Protein AF-A0A965Q1J0-F1 (afdb_monomer)

Foldseek 3Di:
DVVVLLVVLVVVLVVLVVVLVVLVVVVVVDDPDPPPCVVVNVVSVVVSVLSVVLSVVLVCCCVCCVVVCVCVVVCVPPVNCVVDPPVNVSNCSSVVSSVVSCCVVVVVVVVVVVVVVVVVVD

Solvent-accessible surface area (backbone atoms only — not comparable to full-atom values): 6877 Å² total; per-residue (Å²): 121,66,68,62,57,54,50,61,61,46,46,63,40,50,53,43,47,53,51,50,52,49,57,51,52,50,61,76,71,55,92,81,80,68,85,71,56,63,61,53,57,57,50,50,51,53,50,32,54,49,42,45,50,37,43,51,52,40,50,51,45,45,52,51,34,60,68,57,47,72,41,41,80,62,55,66,33,72,74,43,36,74,76,50,46,70,66,58,57,56,67,48,42,51,61,51,44,45,50,52,52,47,50,57,59,51,50,50,56,54,53,51,54,59,52,56,60,54,64,76,73,110

Secondary structure (DSSP, 8-state):
-HHHHHHHHHHHHHHHHHHHHHHHHHHHH--S--SSTHHHHHHHHHHHHHHHHHHHHHHHHIIIIIISSSSHHHHTSHHHHHHS-HHHHHHHHHHHHHHHHHHHHHHHHHHHHHHHHHHTT-

Structure (mmCIF, N/CA/C/O backbone):
data_AF-A0A965Q1J0-F1
#
_entry.id   AF-A0A965Q1J0-F1
#
loop_
_atom_site.group_PDB
_atom_site.id
_atom_site.type_symbol
_atom_site.label_atom_id
_atom_site.label_alt_id
_atom_site.label_comp_id
_atom_site.label_asym_id
_atom_site.label_entity_id
_atom_site.label_seq_id
_atom_site.pdbx_PDB_ins_code
_atom_site.Cartn_x
_atom_site.Cartn_y
_atom_site.Cartn_z
_atom_site.occupancy
_atom_site.B_iso_or_equiv
_atom_site.auth_seq_id
_atom_site.auth_comp_id
_atom_site.auth_asym_id
_atom_site.auth_atom_id
_atom_site.pdbx_PDB_model_num
ATOM 1 N N . MET A 1 1 ? 4.015 14.161 -13.410 1.00 54.16 1 MET A N 1
ATOM 2 C CA . MET A 1 1 ? 2.797 13.313 -13.438 1.00 54.16 1 MET A CA 1
ATOM 3 C C . MET A 1 1 ? 2.689 12.405 -12.210 1.00 54.16 1 MET A C 1
ATOM 5 O O . MET A 1 1 ? 1.604 11.911 -11.940 1.00 54.16 1 MET A O 1
ATOM 9 N N . ASP A 1 2 ? 3.757 12.232 -11.426 1.00 62.22 2 ASP A N 1
ATOM 10 C CA . ASP A 1 2 ? 3.806 11.287 -10.29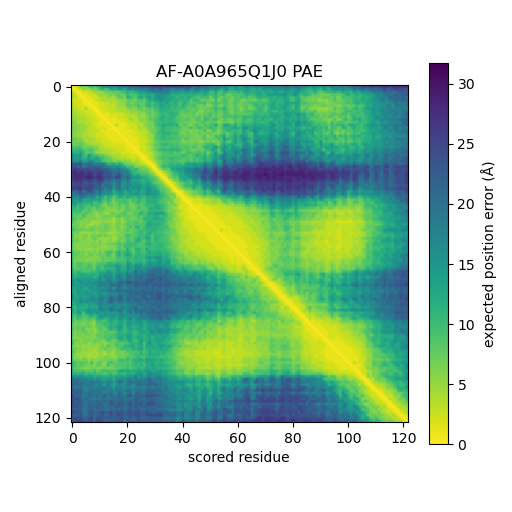7 1.00 62.22 2 ASP A CA 1
ATOM 11 C C . ASP A 1 2 ? 2.922 11.675 -9.098 1.00 62.22 2 ASP A C 1
ATOM 13 O O . ASP A 1 2 ? 2.392 10.805 -8.414 1.00 62.22 2 ASP A O 1
ATOM 17 N N . TYR A 1 3 ? 2.658 12.970 -8.885 1.00 66.94 3 TYR A N 1
ATOM 18 C CA . TYR A 1 3 ? 1.812 13.452 -7.782 1.00 66.94 3 TYR A CA 1
ATOM 19 C C . TYR A 1 3 ? 0.370 12.921 -7.820 1.00 66.94 3 TYR A C 1
ATOM 21 O O . TYR A 1 3 ? -0.222 12.691 -6.768 1.00 66.94 3 TYR A O 1
ATOM 29 N N . ALA A 1 4 ? -0.188 12.680 -9.013 1.00 72.19 4 ALA A N 1
ATOM 30 C CA . ALA A 1 4 ? -1.544 12.145 -9.161 1.00 72.19 4 ALA A CA 1
ATOM 31 C C . ALA A 1 4 ? -1.648 10.682 -8.688 1.00 72.19 4 ALA A C 1
ATOM 33 O O . ALA A 1 4 ? -2.664 10.278 -8.127 1.00 72.19 4 ALA A O 1
ATOM 34 N N . LEU A 1 5 ? -0.577 9.904 -8.866 1.00 69.12 5 LEU A N 1
ATOM 35 C CA . LEU A 1 5 ? -0.480 8.516 -8.408 1.00 69.12 5 LEU A CA 1
ATOM 36 C C . LEU A 1 5 ? -0.399 8.442 -6.881 1.00 69.12 5 LEU A C 1
ATOM 38 O O . LEU A 1 5 ? -1.124 7.665 -6.263 1.00 69.12 5 LEU A O 1
ATOM 42 N N . TYR A 1 6 ? 0.413 9.305 -6.265 1.00 68.69 6 TYR A N 1
ATOM 43 C CA . TYR A 1 6 ? 0.487 9.381 -4.806 1.00 68.69 6 TYR A CA 1
ATOM 44 C C . TYR A 1 6 ? -0.826 9.860 -4.186 1.00 68.69 6 TYR A C 1
ATOM 46 O O . TYR A 1 6 ? -1.234 9.320 -3.162 1.00 68.69 6 TYR A O 1
ATOM 54 N N . ALA A 1 7 ? -1.520 10.810 -4.824 1.00 74.25 7 ALA A N 1
ATOM 55 C CA . ALA A 1 7 ? -2.856 11.221 -4.399 1.00 74.25 7 ALA A CA 1
ATOM 56 C C . ALA A 1 7 ? -3.845 10.043 -4.435 1.00 74.25 7 ALA A C 1
ATOM 58 O O . ALA A 1 7 ? -4.611 9.851 -3.497 1.00 74.25 7 ALA A O 1
ATOM 59 N N . PHE A 1 8 ? -3.788 9.196 -5.468 1.00 77.25 8 PHE A N 1
ATOM 60 C CA . PHE A 1 8 ? -4.639 8.009 -5.545 1.00 77.25 8 PHE A CA 1
ATOM 61 C C . PHE A 1 8 ? -4.367 7.001 -4.414 1.00 77.25 8 PHE A C 1
ATOM 63 O O . PHE A 1 8 ? -5.303 6.411 -3.879 1.00 77.25 8 PHE A O 1
ATOM 70 N N . TRP A 1 9 ? -3.108 6.829 -4.002 1.00 73.19 9 TRP A N 1
ATOM 71 C CA . TRP A 1 9 ? -2.743 5.919 -2.905 1.00 73.19 9 TRP A CA 1
ATOM 72 C C . TRP A 1 9 ? -3.071 6.461 -1.513 1.00 73.19 9 TRP A C 1
ATOM 74 O O . TRP A 1 9 ? -3.279 5.677 -0.586 1.00 73.19 9 TRP A O 1
ATOM 84 N N . THR A 1 10 ? -3.138 7.783 -1.352 1.00 73.50 10 THR A N 1
ATOM 85 C CA . THR A 1 10 ? -3.477 8.412 -0.071 1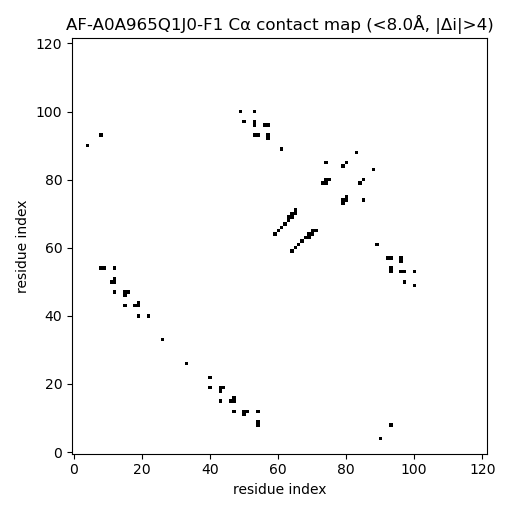.00 73.50 10 THR A CA 1
ATOM 86 C C . THR A 1 10 ? -4.978 8.585 0.138 1.00 73.50 10 THR A C 1
ATOM 88 O O . THR A 1 10 ? -5.395 8.683 1.289 1.00 73.50 10 THR A O 1
ATOM 91 N N . ILE A 1 11 ? -5.805 8.545 -0.917 1.00 80.00 11 ILE A N 1
ATOM 92 C CA . ILE A 1 11 ? -7.274 8.638 -0.804 1.00 80.00 11 ILE A CA 1
ATOM 93 C C . ILE A 1 11 ? -7.869 7.557 0.120 1.00 80.00 11 ILE A C 1
ATOM 95 O O . ILE A 1 11 ? -8.632 7.930 1.011 1.00 80.00 11 ILE A O 1
ATOM 99 N N . PRO A 1 12 ? -7.543 6.252 -0.007 1.00 77.06 12 PRO A N 1
ATOM 100 C CA . PRO A 1 12 ? -8.099 5.228 0.879 1.00 77.06 12 PRO A CA 1
ATOM 101 C C . PRO A 1 12 ? -7.798 5.442 2.378 1.00 77.06 12 PRO A C 1
ATOM 103 O O . PRO A 1 12 ? -8.744 5.417 3.171 1.00 77.06 12 PRO A O 1
ATOM 106 N N . PRO A 1 13 ? -6.542 5.696 2.814 1.00 73.88 13 PRO A N 1
ATOM 107 C CA . PRO A 1 13 ? -6.273 5.988 4.220 1.00 73.88 13 PRO A CA 1
ATOM 108 C C . PRO A 1 13 ? -6.876 7.324 4.678 1.00 73.88 13 PRO A C 1
ATOM 110 O O . PRO A 1 13 ? -7.331 7.400 5.818 1.00 73.88 13 PRO A O 1
ATOM 113 N N . LEU A 1 14 ? -6.951 8.350 3.817 1.00 77.19 14 LEU A N 1
ATOM 114 C CA . LEU A 1 14 ? -7.637 9.612 4.143 1.00 77.19 14 LEU A CA 1
ATOM 115 C C . LEU A 1 14 ? -9.141 9.414 4.349 1.00 77.19 14 LEU A C 1
ATOM 117 O O . LEU A 1 14 ? -9.696 9.924 5.318 1.00 77.19 14 LEU A O 1
ATOM 121 N N . GLY A 1 15 ? -9.794 8.647 3.475 1.00 77.75 15 GLY A N 1
ATOM 122 C CA . GLY A 1 15 ? -11.212 8.318 3.605 1.00 77.75 15 GLY A CA 1
ATOM 123 C C . GLY A 1 15 ? -11.499 7.583 4.914 1.00 77.75 15 GLY A C 1
ATOM 124 O O . GLY A 1 15 ? -12.430 7.942 5.634 1.00 77.75 15 GLY A O 1
ATOM 125 N N . MET A 1 16 ? -10.645 6.622 5.281 1.00 75.56 16 MET A N 1
ATOM 126 C CA . MET A 1 16 ? -10.736 5.942 6.578 1.00 75.56 16 MET A CA 1
ATOM 127 C C . MET A 1 16 ? -10.493 6.880 7.763 1.00 75.56 16 MET A C 1
ATOM 129 O O . MET A 1 16 ? -11.212 6.795 8.756 1.00 75.56 16 MET A O 1
ATOM 133 N N . LEU A 1 17 ? -9.534 7.804 7.668 1.00 78.38 17 LEU A N 1
ATOM 134 C CA . LEU A 1 17 ? -9.305 8.817 8.701 1.00 78.38 17 LEU A CA 1
ATOM 135 C C . LEU A 1 17 ? -10.553 9.688 8.913 1.00 78.38 17 LEU A C 1
ATOM 137 O O . LEU A 1 17 ? -10.958 9.909 10.053 1.00 78.38 17 LEU A O 1
ATOM 141 N N . CYS A 1 18 ? -11.202 10.129 7.831 1.00 82.06 18 CYS A N 1
ATOM 142 C CA . CYS A 1 18 ? -12.455 10.880 7.905 1.00 82.06 18 CYS A CA 1
ATOM 143 C C . CYS A 1 18 ? -13.567 10.076 8.596 1.00 82.06 18 CYS A C 1
ATOM 145 O O . CYS A 1 18 ? -14.257 10.623 9.454 1.00 82.06 18 CYS A O 1
ATOM 147 N N . LEU A 1 19 ? -13.709 8.781 8.290 1.00 78.81 19 LEU A N 1
ATOM 148 C CA . LEU A 1 19 ? -14.689 7.904 8.947 1.00 78.81 19 LEU A CA 1
ATOM 149 C C . LEU A 1 19 ? -14.389 7.696 10.438 1.00 78.81 19 LEU A C 1
ATOM 151 O O . LEU A 1 19 ? -15.306 7.704 11.260 1.00 78.81 19 LEU A O 1
ATOM 155 N N . VAL A 1 20 ? -13.114 7.553 10.812 1.00 76.88 20 VAL A N 1
ATOM 156 C CA . VAL A 1 20 ? -12.692 7.453 12.219 1.00 76.88 20 VAL A CA 1
ATOM 157 C C . VAL A 1 20 ? -13.007 8.744 12.976 1.00 76.88 20 VAL A C 1
ATOM 159 O O . VAL A 1 20 ? -13.551 8.684 14.080 1.00 76.88 20 VAL A O 1
ATOM 162 N N . LEU A 1 21 ? -12.709 9.906 12.386 1.00 79.94 21 LEU A N 1
ATOM 163 C CA . LEU A 1 21 ? -13.025 11.211 12.974 1.00 79.94 21 LEU A CA 1
ATOM 164 C C . LEU A 1 21 ? -14.537 11.409 13.122 1.00 79.94 21 LEU A C 1
ATOM 166 O O . LEU A 1 21 ? -14.990 11.869 14.169 1.00 79.94 21 LEU A O 1
ATOM 170 N N . TRP A 1 22 ? -15.316 10.994 12.120 1.00 79.88 22 TRP A N 1
ATOM 171 C CA . TRP A 1 22 ? -16.777 11.026 12.169 1.00 79.88 22 TRP A CA 1
ATOM 172 C C . TRP A 1 22 ? -17.335 10.134 13.284 1.00 79.88 22 TRP A C 1
ATOM 174 O O . TRP A 1 22 ? -18.127 10.587 14.109 1.00 79.88 22 TRP A O 1
ATOM 184 N N . SER A 1 23 ? -16.849 8.892 13.386 1.00 72.25 23 SER A N 1
ATOM 185 C CA . SER A 1 23 ? -17.214 7.973 14.474 1.00 72.25 23 SER A CA 1
ATOM 186 C C . SER A 1 23 ? -16.826 8.528 15.854 1.00 72.25 23 SER A C 1
ATOM 188 O O . SER A 1 23 ? -17.527 8.308 16.844 1.00 72.25 23 SER A O 1
ATOM 190 N N . GLY A 1 24 ? -15.721 9.276 15.936 1.00 70.25 24 GLY A N 1
ATOM 191 C CA . GLY A 1 24 ? -15.311 9.999 17.140 1.00 70.25 24 GLY A CA 1
ATOM 192 C C . GLY A 1 24 ? -16.272 11.130 17.513 1.00 70.25 24 GLY A C 1
ATOM 193 O O . GLY A 1 24 ? -16.668 11.230 18.673 1.00 70.25 24 GLY A O 1
ATOM 194 N N . LEU A 1 25 ? -16.691 11.941 16.539 1.00 77.38 25 LEU A N 1
ATOM 195 C CA . LEU A 1 25 ? -17.659 13.030 16.724 1.00 77.38 25 LEU A CA 1
ATOM 196 C C . LEU A 1 25 ? -19.030 12.514 17.185 1.00 77.38 25 LEU A C 1
ATOM 198 O O . LEU A 1 25 ? -19.614 13.073 18.115 1.00 77.38 25 LEU A O 1
ATOM 202 N N . GLU A 1 26 ? -19.515 11.409 16.615 1.00 70.50 26 GLU A N 1
ATOM 203 C CA . GLU A 1 26 ? -20.778 10.788 17.039 1.00 70.50 26 GLU A CA 1
ATOM 204 C C . GLU A 1 26 ? -20.756 10.347 18.509 1.00 70.50 26 GLU A C 1
ATOM 206 O O . GLU A 1 26 ? -21.760 10.486 19.213 1.00 70.50 26 GLU A O 1
ATOM 211 N N . LYS A 1 27 ? -19.604 9.883 19.015 1.00 66.75 27 LYS A N 1
ATOM 212 C CA . LYS A 1 27 ? -19.446 9.524 20.435 1.00 66.75 27 LYS A CA 1
ATOM 213 C C . LYS A 1 27 ? -19.529 10.717 21.378 1.00 66.75 27 LYS A C 1
ATOM 215 O O . LYS A 1 27 ? -19.967 10.539 22.509 1.00 66.75 27 LYS A O 1
ATOM 220 N N . PHE A 1 28 ? -19.116 11.903 20.937 1.00 68.06 28 PHE A N 1
ATOM 221 C CA . PHE A 1 28 ? -19.255 13.122 21.735 1.00 68.06 28 PHE A CA 1
ATOM 222 C C . PHE A 1 28 ? -20.693 13.652 21.746 1.00 68.06 28 PHE A C 1
ATOM 224 O O . PHE A 1 28 ? -21.073 14.336 22.692 1.00 68.06 28 PHE A O 1
ATOM 231 N N . THR A 1 29 ? -21.498 13.333 20.726 1.00 67.25 29 THR A N 1
ATOM 232 C CA . THR A 1 29 ? -22.866 13.859 20.585 1.00 67.25 29 THR A CA 1
ATOM 233 C C . THR A 1 29 ? -23.950 12.932 21.155 1.00 67.25 29 THR A C 1
ATOM 235 O O . THR A 1 29 ? -24.968 13.411 21.647 1.00 67.25 29 THR A O 1
ATOM 238 N N . SER A 1 30 ? -23.758 11.608 21.130 1.00 55.19 30 SER A N 1
ATOM 239 C CA . SER A 1 30 ? -24.779 10.644 21.573 1.00 55.19 30 SER A CA 1
ATOM 240 C C . SER A 1 30 ? -24.478 10.071 22.957 1.00 55.19 30 SER A C 1
ATOM 242 O O . SER A 1 30 ? -23.657 9.169 23.113 1.00 55.19 30 SER A O 1
ATOM 244 N N . SER A 1 31 ? -25.196 10.578 23.961 1.00 53.75 31 SER A N 1
ATOM 245 C CA . SER A 1 31 ? -25.004 10.254 25.380 1.00 53.75 31 SER A CA 1
ATOM 246 C C . SER A 1 31 ? -25.497 8.860 25.811 1.00 53.75 31 SER A C 1
ATOM 248 O O . SER A 1 31 ? -25.104 8.429 26.885 1.00 53.75 31 SER A O 1
ATOM 250 N N . ASP A 1 32 ? -26.296 8.113 25.023 1.00 56.44 32 ASP A N 1
ATOM 251 C CA . ASP A 1 32 ? -27.125 7.064 25.665 1.00 56.44 32 ASP A CA 1
ATOM 252 C C . ASP A 1 32 ? -27.332 5.700 24.962 1.00 56.44 32 ASP A C 1
ATOM 254 O O . ASP A 1 32 ? -28.152 4.900 25.406 1.00 56.44 32 ASP A O 1
ATOM 258 N N . LYS A 1 33 ? -26.608 5.335 23.889 1.00 51.22 33 LYS A N 1
ATOM 259 C CA . LYS A 1 33 ? -26.810 4.008 23.235 1.00 51.22 33 LYS A CA 1
ATOM 260 C C . LYS A 1 33 ? -25.536 3.349 22.692 1.00 51.22 33 LYS A C 1
ATOM 262 O O . LYS A 1 33 ? -25.507 2.854 21.571 1.00 51.22 33 LYS A O 1
ATOM 267 N N . THR A 1 34 ? -24.467 3.269 23.482 1.00 50.62 34 THR A N 1
ATOM 268 C CA . THR A 1 34 ? -23.130 2.957 22.921 1.00 50.62 34 THR A CA 1
ATOM 269 C C . THR A 1 34 ? -22.506 1.659 23.438 1.00 50.62 34 THR A C 1
ATOM 271 O O . THR A 1 34 ? -21.293 1.565 23.594 1.00 50.62 34 THR A O 1
ATOM 274 N N . ARG A 1 35 ? -23.300 0.603 23.675 1.00 49.97 35 ARG A N 1
ATOM 275 C CA . ARG A 1 35 ? -22.740 -0.740 23.959 1.00 49.97 35 ARG A CA 1
ATOM 276 C C . ARG A 1 35 ? -22.462 -1.568 22.694 1.00 49.97 35 ARG A C 1
ATOM 278 O O . ARG A 1 35 ? -21.663 -2.495 22.756 1.00 49.97 35 ARG A O 1
ATOM 285 N N . ARG A 1 36 ? -23.057 -1.212 21.543 1.00 50.25 36 ARG A N 1
ATOM 286 C CA . ARG A 1 36 ? -22.864 -1.908 20.249 1.00 50.25 36 ARG A CA 1
ATOM 287 C C . ARG A 1 36 ? -21.791 -1.250 19.355 1.00 50.25 36 ARG A C 1
ATOM 289 O O . ARG A 1 36 ? -20.976 -1.965 18.788 1.00 50.25 36 ARG A O 1
ATOM 296 N N . ASN A 1 37 ? -21.677 0.085 19.359 1.00 52.53 37 ASN A N 1
ATOM 297 C CA . ASN A 1 37 ? -20.685 0.835 18.556 1.00 52.53 37 ASN A CA 1
ATOM 298 C C . ASN A 1 37 ? -19.229 0.730 19.043 1.00 52.53 37 ASN A C 1
ATOM 300 O O . ASN A 1 37 ? -18.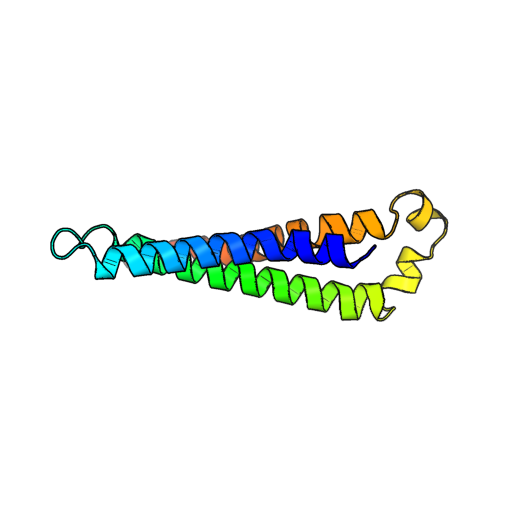303 1.096 18.322 1.00 52.53 37 ASN A O 1
ATOM 304 N N . SER A 1 38 ? -18.972 0.242 20.263 1.00 50.41 38 SER A N 1
ATOM 305 C CA . SER A 1 38 ? -17.595 0.193 20.779 1.00 50.41 38 SER A CA 1
ATOM 306 C C . SER A 1 38 ? -16.721 -0.880 20.108 1.00 50.41 38 SER A C 1
ATOM 308 O O . SER A 1 38 ? -15.494 -0.787 20.205 1.00 50.41 38 SER A O 1
ATOM 310 N N . TYR A 1 39 ? -17.322 -1.872 19.438 1.00 51.84 39 TYR A N 1
ATOM 311 C CA . TYR A 1 39 ? -16.594 -2.854 18.622 1.00 51.84 39 TYR A CA 1
ATOM 312 C C . TYR A 1 39 ? -16.198 -2.283 17.250 1.00 51.84 39 TYR A C 1
ATOM 314 O O . TYR A 1 39 ? -15.092 -2.554 16.789 1.00 51.84 39 TYR A O 1
ATOM 322 N N . GLU A 1 40 ? -17.031 -1.429 16.646 1.00 62.16 40 GLU A N 1
ATOM 323 C CA . GLU A 1 40 ? -16.767 -0.845 15.321 1.00 62.16 40 GLU A CA 1
ATOM 324 C C . GLU A 1 40 ? -15.608 0.155 15.332 1.00 62.16 40 GLU A C 1
ATOM 326 O O . GLU A 1 40 ? -14.751 0.114 14.455 1.00 62.16 40 GLU A O 1
ATOM 331 N N . SER A 1 41 ? -15.493 1.010 16.355 1.00 63.09 41 SER A N 1
ATOM 332 C CA . SER A 1 41 ? -14.423 2.023 16.362 1.00 63.09 41 SER A CA 1
ATOM 333 C C . SER A 1 41 ? -13.022 1.421 16.500 1.00 63.09 41 SER A C 1
ATOM 335 O O . SER A 1 41 ? -12.063 1.965 15.960 1.00 63.09 41 SER A O 1
ATOM 337 N N . LYS A 1 42 ? -12.883 0.308 17.236 1.00 69.31 42 LYS A N 1
ATOM 338 C CA . LYS A 1 42 ? -11.595 -0.395 17.351 1.00 69.31 42 LYS A CA 1
ATOM 339 C C . LYS A 1 42 ? -11.222 -1.085 16.041 1.00 69.31 42 LYS A C 1
ATOM 341 O O . LYS A 1 42 ? -10.043 -1.118 15.698 1.00 69.31 42 LYS A O 1
ATOM 346 N N . ASP A 1 43 ? -12.207 -1.608 15.313 1.00 73.81 43 ASP A N 1
ATOM 347 C CA . ASP A 1 43 ? -11.968 -2.234 14.015 1.00 73.81 43 ASP A CA 1
ATOM 348 C C . ASP A 1 43 ? -11.595 -1.193 12.950 1.00 73.81 43 ASP A C 1
ATOM 350 O O . ASP A 1 43 ? -10.613 -1.384 12.238 1.00 73.81 43 ASP A O 1
ATOM 354 N N . LEU A 1 44 ? -12.262 -0.032 12.936 1.00 74.56 44 LEU A N 1
ATOM 355 C CA . LEU A 1 44 ? -11.901 1.100 12.073 1.00 74.56 44 LEU A CA 1
ATOM 356 C C . LEU A 1 44 ? -10.482 1.616 12.345 1.00 74.56 44 LEU A C 1
ATOM 358 O O . LEU A 1 44 ? -9.738 1.893 11.408 1.00 74.56 44 LEU A O 1
ATOM 362 N N . LEU A 1 45 ? -10.071 1.702 13.615 1.00 77.56 45 LEU A N 1
ATOM 363 C CA . LEU A 1 45 ? -8.712 2.125 13.961 1.00 77.56 45 LEU A CA 1
ATOM 364 C C . LEU A 1 45 ? -7.667 1.111 13.469 1.00 77.56 45 LEU A C 1
ATOM 366 O O . LEU A 1 45 ? -6.641 1.498 12.914 1.00 77.56 45 LEU A O 1
ATOM 370 N N . ASN A 1 46 ? -7.937 -0.188 13.627 1.00 77.31 46 ASN A N 1
ATOM 371 C CA . ASN A 1 46 ? -7.067 -1.244 13.104 1.00 77.31 46 ASN A CA 1
ATOM 372 C C . ASN A 1 46 ? -7.011 -1.235 11.570 1.00 77.31 46 ASN A C 1
ATOM 374 O O . ASN A 1 46 ? -5.937 -1.430 11.003 1.00 77.31 46 ASN A O 1
ATOM 378 N N . GLN A 1 47 ? -8.137 -0.979 10.897 1.00 78.75 47 GLN A N 1
ATOM 379 C CA . GLN A 1 47 ? -8.186 -0.819 9.443 1.00 78.75 47 GLN A CA 1
ATOM 380 C C . GLN A 1 47 ? -7.397 0.414 8.992 1.00 78.75 47 GLN A C 1
ATOM 382 O O . GLN A 1 47 ? -6.636 0.317 8.031 1.00 78.75 47 GLN A O 1
ATOM 387 N N . PHE A 1 48 ? -7.489 1.535 9.714 1.00 81.94 48 PHE A N 1
ATOM 388 C CA . PHE A 1 48 ? -6.677 2.721 9.453 1.00 81.94 48 PHE A CA 1
ATOM 389 C C . PHE A 1 48 ? -5.180 2.418 9.574 1.00 81.94 48 PHE A C 1
ATOM 391 O O . PHE A 1 48 ? -4.434 2.683 8.635 1.00 81.94 48 PHE A O 1
ATOM 398 N N . TRP A 1 49 ? -4.735 1.808 10.679 1.00 82.81 49 TRP A N 1
ATOM 399 C CA . TRP A 1 49 ? -3.326 1.432 10.856 1.00 82.81 49 TRP A CA 1
ATOM 400 C C . TRP A 1 49 ? -2.845 0.452 9.785 1.00 82.81 49 TRP A C 1
ATOM 402 O O . TRP A 1 49 ? -1.725 0.582 9.292 1.00 82.81 49 TRP A O 1
ATOM 412 N N . PHE A 1 50 ? -3.694 -0.495 9.382 1.00 84.00 50 PHE A N 1
ATOM 413 C CA . PHE A 1 50 ? -3.394 -1.421 8.296 1.00 84.00 50 PHE A CA 1
ATOM 414 C C . PHE A 1 50 ? -3.203 -0.700 6.953 1.00 84.00 50 PHE A C 1
ATOM 416 O O . PHE A 1 50 ? -2.197 -0.917 6.275 1.00 84.00 50 PHE A O 1
ATOM 423 N N . LEU A 1 51 ? -4.137 0.179 6.585 1.00 82.31 51 LEU A N 1
ATOM 424 C CA . LEU A 1 51 ? -4.079 0.975 5.356 1.00 82.31 51 LEU A CA 1
ATOM 425 C C . LEU A 1 51 ? -2.894 1.946 5.360 1.00 82.31 51 LEU A C 1
ATOM 427 O O . LEU A 1 51 ? -2.192 2.053 4.355 1.00 82.31 51 LEU A O 1
ATOM 431 N N . ALA A 1 52 ? -2.630 2.602 6.490 1.00 81.00 52 ALA A N 1
ATOM 432 C CA . ALA A 1 52 ? -1.483 3.485 6.669 1.00 81.00 52 ALA A CA 1
ATOM 433 C C . ALA A 1 52 ? -0.161 2.713 6.529 1.00 81.00 52 ALA A C 1
ATOM 435 O O . ALA A 1 52 ? 0.726 3.149 5.797 1.00 81.00 52 ALA A O 1
ATOM 436 N N . GLY A 1 53 ? -0.056 1.533 7.150 1.00 85.69 53 GLY A N 1
ATOM 437 C CA . GLY A 1 53 ? 1.100 0.647 7.014 1.00 85.69 53 GLY A CA 1
ATOM 438 C C . GLY A 1 53 ? 1.313 0.176 5.573 1.00 85.69 53 GLY A C 1
ATOM 439 O O . GLY A 1 53 ? 2.428 0.262 5.064 1.00 85.69 53 GLY A O 1
ATOM 440 N N . CYS A 1 54 ? 0.251 -0.247 4.878 1.00 86.31 54 CYS A N 1
ATOM 441 C CA . CYS A 1 54 ? 0.329 -0.636 3.465 1.00 86.31 54 CYS A CA 1
ATOM 442 C C . CYS A 1 54 ? 0.729 0.541 2.566 1.00 86.31 54 CYS A C 1
ATOM 444 O O . CYS A 1 54 ? 1.548 0.373 1.662 1.00 86.31 54 CYS A O 1
ATOM 446 N N . SER A 1 55 ? 0.201 1.739 2.826 1.00 83.31 55 SER A N 1
ATOM 447 C CA . SER A 1 55 ? 0.572 2.955 2.099 1.00 83.31 55 SER A CA 1
ATOM 448 C C . SER A 1 55 ? 2.040 3.319 2.318 1.00 83.31 55 SER A C 1
ATOM 450 O O . SER A 1 55 ? 2.737 3.628 1.353 1.00 83.31 55 SER A O 1
ATOM 452 N N . LEU A 1 56 ? 2.528 3.247 3.560 1.00 87.00 56 LEU A N 1
ATOM 453 C CA . LEU A 1 56 ? 3.929 3.507 3.895 1.00 87.00 56 LEU A CA 1
ATOM 454 C C . LEU A 1 56 ? 4.856 2.487 3.223 1.00 87.00 56 LEU A C 1
ATOM 456 O O . LEU A 1 56 ? 5.869 2.862 2.638 1.00 87.00 56 LEU A O 1
ATOM 460 N N . LEU A 1 57 ? 4.489 1.204 3.263 1.00 86.81 57 LEU A N 1
ATOM 461 C CA . LEU A 1 57 ? 5.246 0.141 2.607 1.00 86.81 57 LEU A CA 1
ATOM 462 C C . LEU A 1 57 ? 5.287 0.351 1.089 1.00 86.81 57 LEU A C 1
ATOM 464 O O . LEU A 1 57 ? 6.345 0.230 0.483 1.00 86.81 57 LEU A O 1
ATOM 468 N N . THR A 1 58 ? 4.156 0.723 0.483 1.00 85.81 58 THR A N 1
ATOM 469 C CA . THR A 1 58 ? 4.085 1.042 -0.952 1.00 85.81 58 THR A CA 1
ATOM 470 C C . THR A 1 58 ? 4.994 2.208 -1.303 1.00 85.81 58 THR A C 1
ATOM 472 O O . THR A 1 58 ? 5.735 2.130 -2.281 1.00 85.81 58 THR A O 1
ATOM 475 N N . PHE A 1 59 ? 4.997 3.256 -0.479 1.00 83.94 59 PHE A N 1
ATOM 476 C CA . PHE A 1 59 ? 5.884 4.396 -0.664 1.00 83.94 59 PHE A CA 1
ATOM 477 C C . PHE A 1 59 ? 7.362 3.999 -0.566 1.00 83.94 59 PHE A C 1
ATOM 479 O O . PHE A 1 59 ? 8.144 4.376 -1.437 1.00 83.94 59 PHE A O 1
ATOM 486 N N . LEU A 1 60 ? 7.741 3.205 0.442 1.00 85.62 60 LEU A N 1
ATOM 487 C CA . LEU A 1 60 ? 9.111 2.708 0.617 1.00 85.62 60 LEU A CA 1
ATOM 488 C C . LEU A 1 60 ? 9.560 1.828 -0.552 1.00 85.62 60 LEU A C 1
ATOM 490 O O . LEU A 1 60 ? 10.682 1.971 -1.031 1.00 85.62 60 LEU A O 1
ATOM 494 N N . VAL A 1 61 ? 8.694 0.936 -1.034 1.00 84.81 61 VAL A N 1
ATOM 495 C CA . VAL A 1 61 ? 9.008 0.086 -2.187 1.00 84.81 61 VAL A CA 1
ATOM 496 C C . VAL A 1 61 ? 9.153 0.934 -3.451 1.00 84.81 61 VAL A C 1
ATOM 498 O O . VAL A 1 61 ? 10.122 0.759 -4.185 1.00 84.81 61 VAL A O 1
ATOM 501 N N . ASP A 1 62 ? 8.266 1.895 -3.706 1.00 82.88 62 ASP A N 1
ATOM 502 C CA . ASP A 1 62 ? 8.407 2.765 -4.878 1.00 82.88 62 ASP A CA 1
ATOM 503 C C . ASP A 1 62 ? 9.684 3.623 -4.810 1.00 82.88 62 ASP A C 1
ATOM 505 O O . ASP A 1 62 ? 10.432 3.681 -5.785 1.00 82.88 62 ASP A O 1
ATOM 509 N N . THR A 1 63 ? 9.998 4.224 -3.658 1.00 81.56 63 THR A N 1
ATOM 510 C CA . THR A 1 63 ? 11.198 5.070 -3.505 1.00 81.56 63 THR A CA 1
ATOM 511 C C . THR A 1 63 ? 12.501 4.278 -3.525 1.00 81.56 63 THR A C 1
ATOM 513 O O . THR A 1 63 ? 13.430 4.666 -4.229 1.00 81.56 63 THR A O 1
ATOM 516 N N . HIS A 1 64 ? 12.599 3.153 -2.815 1.00 81.50 64 HIS A N 1
ATOM 517 C CA . HIS A 1 64 ? 13.851 2.393 -2.740 1.00 81.50 64 HIS A CA 1
ATOM 518 C C . HIS A 1 64 ? 14.026 1.375 -3.871 1.00 81.50 64 HIS A C 1
ATOM 520 O O . HIS A 1 64 ? 15.145 1.178 -4.340 1.00 81.50 64 HIS A O 1
ATOM 526 N N . VAL A 1 65 ? 12.949 0.730 -4.327 1.00 79.62 65 VAL A N 1
ATOM 527 C CA . VAL A 1 65 ? 13.040 -0.356 -5.316 1.00 79.62 65 VAL A CA 1
ATOM 528 C C . VAL A 1 65 ? 12.882 0.169 -6.739 1.00 79.62 65 VAL A C 1
ATOM 530 O O . VAL A 1 65 ? 13.700 -0.157 -7.602 1.00 79.62 65 VAL A O 1
ATOM 533 N N . ILE A 1 66 ? 11.859 0.993 -6.992 1.00 74.38 66 ILE A N 1
ATOM 534 C CA . ILE A 1 66 ? 11.568 1.497 -8.344 1.00 74.38 66 ILE A CA 1
ATOM 535 C C . ILE A 1 66 ? 12.417 2.731 -8.662 1.00 74.38 66 ILE A C 1
ATOM 537 O O . ILE A 1 66 ? 13.088 2.758 -9.691 1.00 74.38 66 ILE A O 1
ATOM 541 N N . GLN A 1 67 ? 12.409 3.750 -7.799 1.00 73.69 67 GLN A N 1
ATOM 542 C CA . GLN A 1 67 ? 13.182 4.980 -8.011 1.00 73.69 67 GLN A CA 1
ATOM 543 C C . GLN A 1 67 ? 14.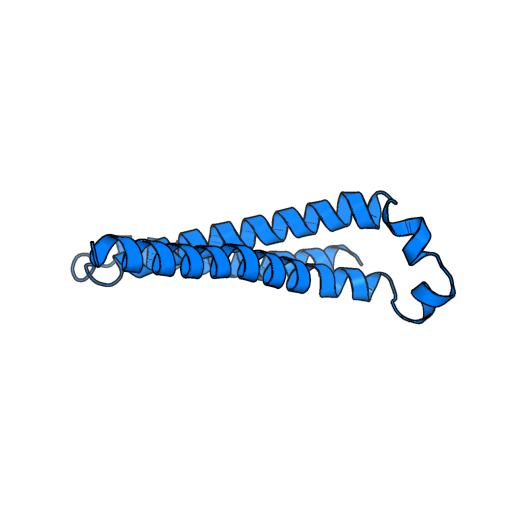653 4.829 -7.618 1.00 73.69 67 GLN A C 1
ATOM 545 O O . GLN A 1 67 ? 15.519 5.352 -8.312 1.00 73.69 67 GLN A O 1
ATOM 550 N N . GLY A 1 68 ? 14.947 4.069 -6.560 1.00 70.38 68 GLY A N 1
ATOM 551 C CA . GLY A 1 68 ? 16.310 3.788 -6.096 1.00 70.38 68 GLY A CA 1
ATOM 552 C C . GLY A 1 68 ? 17.124 2.871 -7.015 1.00 70.38 68 GLY A C 1
ATOM 553 O O . GLY A 1 68 ? 18.269 2.556 -6.707 1.00 70.38 68 GLY A O 1
ATOM 554 N N . GLY A 1 69 ? 16.555 2.437 -8.143 1.00 6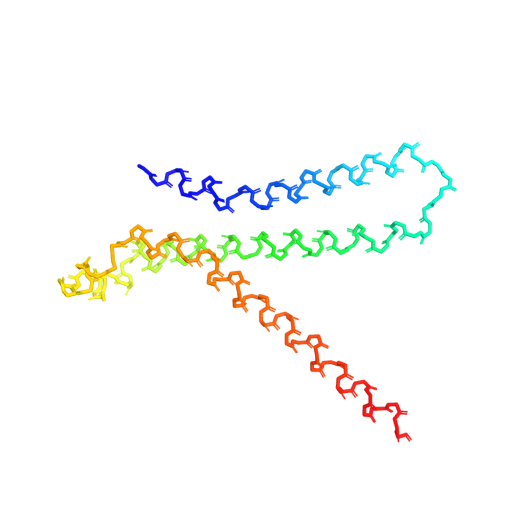6.19 69 GLY A N 1
ATOM 555 C CA . GLY A 1 69 ? 17.282 1.735 -9.199 1.00 66.19 69 GLY A CA 1
ATOM 556 C C . GLY A 1 69 ? 17.536 0.245 -8.945 1.00 66.19 69 GLY A C 1
ATOM 557 O O . GLY A 1 69 ? 18.130 -0.418 -9.791 1.00 66.19 69 GLY A O 1
ATOM 558 N N . MET A 1 70 ? 17.052 -0.333 -7.841 1.00 68.00 70 MET A N 1
ATOM 559 C CA . MET A 1 70 ? 17.175 -1.782 -7.611 1.00 68.00 70 MET A CA 1
ATOM 560 C C . MET A 1 70 ? 16.407 -2.613 -8.648 1.00 68.00 70 MET A C 1
ATOM 562 O O . MET A 1 70 ? 16.855 -3.696 -9.020 1.00 68.00 70 MET A O 1
ATOM 566 N N . ALA A 1 71 ? 15.277 -2.108 -9.147 1.00 65.31 71 ALA A N 1
ATOM 567 C CA . ALA A 1 71 ? 14.512 -2.750 -10.216 1.00 65.31 71 ALA A CA 1
ATOM 568 C C . ALA A 1 71 ? 14.873 -2.243 -11.625 1.00 65.31 71 ALA A C 1
ATOM 570 O O . ALA A 1 71 ? 14.375 -2.793 -12.607 1.00 65.31 71 ALA A O 1
ATOM 571 N N . ASP A 1 72 ? 15.748 -1.236 -11.752 1.00 65.88 72 ASP A N 1
ATOM 572 C CA . ASP A 1 72 ? 16.174 -0.689 -13.048 1.00 65.88 72 ASP A CA 1
ATOM 573 C C . ASP A 1 72 ? 16.779 -1.745 -14.001 1.00 65.88 72 ASP A C 1
ATOM 575 O O . ASP A 1 72 ? 16.425 -1.700 -15.180 1.00 65.88 72 ASP A O 1
ATOM 579 N N . PRO A 1 73 ? 17.595 -2.738 -13.573 1.00 64.31 73 PRO A N 1
ATOM 580 C CA . PRO A 1 73 ? 18.098 -3.757 -14.503 1.00 64.31 73 PRO A CA 1
ATOM 581 C C . PRO A 1 73 ? 16.997 -4.668 -15.073 1.00 64.31 73 PRO A C 1
ATOM 583 O O . PRO A 1 73 ? 17.130 -5.155 -16.191 1.00 64.31 73 PRO A O 1
ATOM 586 N N . PHE A 1 74 ? 15.891 -4.868 -14.350 1.00 66.00 74 PHE A N 1
ATOM 587 C CA . PHE A 1 74 ? 14.755 -5.668 -14.825 1.00 66.00 74 PHE A CA 1
ATOM 588 C C . PHE A 1 74 ? 13.760 -4.837 -15.644 1.00 66.00 74 PHE A C 1
ATOM 590 O O . PHE A 1 74 ? 13.247 -5.305 -16.658 1.00 66.00 74 PHE A O 1
ATOM 597 N N . LEU A 1 75 ? 13.502 -3.594 -15.228 1.00 62.91 75 LEU A N 1
ATOM 598 C CA . LEU A 1 75 ? 12.513 -2.703 -15.844 1.00 62.91 75 LEU A CA 1
ATOM 599 C C . LEU A 1 75 ? 13.037 -1.945 -17.073 1.00 62.91 75 LEU A C 1
ATOM 601 O O . LEU A 1 75 ? 12.220 -1.460 -17.846 1.00 62.91 75 LEU A O 1
ATOM 605 N N . ARG A 1 76 ? 14.361 -1.822 -17.263 1.00 64.00 76 ARG A N 1
ATOM 606 C CA . ARG A 1 76 ? 14.975 -1.282 -18.500 1.00 64.00 76 ARG A CA 1
ATOM 607 C C . ARG A 1 76 ? 15.224 -2.340 -19.565 1.00 64.00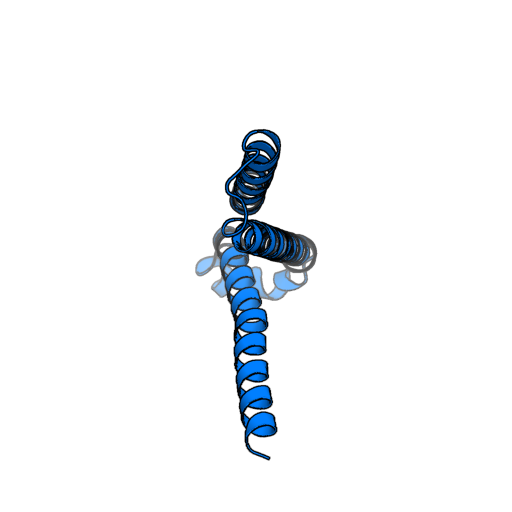 76 ARG A C 1
ATOM 609 O O . ARG A 1 76 ? 15.761 -2.025 -20.624 1.00 64.00 76 ARG A O 1
ATOM 616 N N . HIS A 1 77 ? 14.893 -3.602 -19.296 1.00 67.81 77 HIS A N 1
ATOM 617 C CA . HIS A 1 77 ? 15.024 -4.616 -20.324 1.00 67.81 77 HIS A CA 1
ATOM 618 C C . HIS A 1 77 ? 13.998 -4.304 -21.428 1.00 67.81 77 HIS A C 1
ATOM 620 O O . HIS A 1 77 ? 12.805 -4.235 -21.126 1.00 67.81 77 HIS A O 1
ATOM 626 N N . PRO A 1 78 ? 14.408 -4.139 -22.698 1.00 64.81 78 PRO A N 1
ATOM 627 C CA . PRO A 1 78 ? 13.538 -3.617 -23.760 1.00 64.81 78 PRO A CA 1
ATOM 628 C C . PRO A 1 78 ? 12.294 -4.486 -23.995 1.00 64.81 78 PRO A C 1
ATOM 630 O O . PRO A 1 78 ? 11.232 -3.992 -24.355 1.00 64.81 78 PRO A O 1
ATOM 633 N N . VAL A 1 79 ? 12.406 -5.789 -23.721 1.00 70.62 79 VAL A N 1
ATOM 634 C CA . VAL A 1 79 ? 11.285 -6.739 -23.764 1.00 70.62 79 VAL A CA 1
ATOM 635 C C . VAL A 1 79 ? 10.286 -6.496 -22.628 1.00 70.62 79 VAL A C 1
ATOM 637 O O . VAL A 1 79 ? 9.087 -6.601 -22.836 1.00 70.62 79 VAL A O 1
ATOM 640 N N . VAL A 1 80 ? 10.755 -6.164 -21.426 1.00 66.44 80 VAL A N 1
ATOM 641 C CA . VAL A 1 80 ? 9.889 -5.958 -20.256 1.00 66.44 80 VAL A CA 1
ATOM 642 C C . VAL A 1 80 ? 9.236 -4.583 -20.315 1.00 66.44 80 VAL A C 1
ATOM 644 O O . VAL A 1 80 ? 8.047 -4.475 -20.045 1.00 66.44 80 VAL A O 1
ATOM 647 N N . GLU A 1 81 ? 9.967 -3.551 -20.737 1.00 69.81 81 GLU A N 1
ATOM 648 C CA . GLU A 1 81 ? 9.439 -2.187 -20.860 1.00 69.81 81 GLU A CA 1
ATOM 649 C C . GLU A 1 81 ? 8.337 -2.076 -21.927 1.00 69.81 81 GLU A C 1
ATOM 651 O O . GLU A 1 81 ? 7.368 -1.340 -21.739 1.00 69.81 81 GLU A O 1
ATOM 656 N N . ALA A 1 82 ? 8.431 -2.868 -23.002 1.00 68.31 82 ALA A N 1
ATOM 657 C CA . ALA A 1 82 ? 7.401 -2.944 -24.038 1.00 68.31 82 ALA A CA 1
ATOM 658 C C . ALA A 1 82 ? 6.089 -3.590 -23.550 1.00 68.31 82 ALA A C 1
ATOM 660 O O . ALA A 1 82 ? 5.018 -3.247 -24.046 1.00 68.31 82 ALA A O 1
ATOM 661 N N . TRP A 1 83 ? 6.162 -4.516 -22.588 1.00 73.38 83 TRP A N 1
ATOM 662 C CA . TRP A 1 83 ? 4.997 -5.243 -22.065 1.00 73.38 83 TRP A CA 1
ATOM 663 C C . TRP A 1 83 ? 4.436 -4.635 -20.774 1.00 73.38 83 TRP A C 1
ATOM 665 O O . TRP A 1 83 ? 3.224 -4.640 -20.564 1.00 73.38 83 TRP A O 1
ATOM 675 N N . LEU A 1 84 ? 5.299 -4.103 -19.908 1.00 72.94 84 LEU A N 1
ATOM 676 C CA . LEU A 1 84 ? 4.943 -3.465 -18.645 1.00 72.94 84 LEU A CA 1
ATOM 677 C C . LEU A 1 84 ? 5.615 -2.087 -18.539 1.00 72.94 84 LEU A C 1
ATOM 679 O O . LEU A 1 84 ? 6.712 -1.963 -17.986 1.00 72.94 84 LEU A O 1
ATOM 683 N N . PRO A 1 85 ? 4.942 -1.015 -18.991 1.00 76.31 85 PRO A N 1
ATOM 684 C CA . PRO A 1 85 ? 5.414 0.332 -18.725 1.00 76.31 85 PRO A CA 1
ATOM 685 C C . PRO A 1 85 ? 5.455 0.590 -17.213 1.00 76.31 85 PRO A C 1
ATOM 687 O O . PRO A 1 85 ? 4.560 0.191 -16.462 1.00 76.31 85 PRO A O 1
ATOM 690 N N . ARG A 1 86 ? 6.478 1.324 -16.760 1.00 71.00 86 ARG A N 1
ATOM 691 C CA . ARG A 1 86 ? 6.732 1.639 -15.335 1.00 71.00 86 ARG A CA 1
ATOM 692 C C . ARG A 1 86 ? 5.508 2.200 -14.602 1.00 71.00 86 ARG A C 1
ATOM 694 O O . ARG A 1 86 ? 5.313 1.935 -13.419 1.00 71.00 86 ARG A O 1
ATOM 701 N N . PHE A 1 87 ? 4.666 2.947 -15.314 1.00 73.19 87 PHE A N 1
ATOM 702 C CA . PHE A 1 87 ? 3.411 3.480 -14.791 1.00 73.19 87 PHE A CA 1
ATOM 703 C C . PHE A 1 87 ? 2.432 2.379 -14.352 1.00 73.19 87 PHE A C 1
ATOM 705 O O . PHE A 1 87 ? 1.848 2.489 -13.276 1.00 73.19 87 PHE A O 1
ATOM 712 N N . LEU A 1 88 ? 2.285 1.301 -15.134 1.00 77.88 88 LEU A N 1
ATOM 713 C CA . LEU A 1 88 ? 1.417 0.170 -14.785 1.00 77.88 88 LEU A CA 1
ATOM 714 C C . LEU A 1 88 ? 1.943 -0.564 -13.548 1.00 77.88 88 LEU A C 1
ATOM 716 O O . LEU A 1 88 ? 1.165 -0.874 -12.649 1.00 77.88 88 LEU A O 1
ATOM 720 N N . VAL A 1 89 ? 3.261 -0.772 -13.461 1.00 77.75 89 VAL A N 1
ATOM 721 C CA . VAL A 1 89 ? 3.900 -1.389 -12.284 1.00 77.75 89 VAL A CA 1
ATOM 722 C C . VAL A 1 89 ? 3.591 -0.587 -11.024 1.00 77.75 89 VAL A C 1
ATOM 724 O O . VAL A 1 89 ? 3.168 -1.162 -10.025 1.00 77.75 89 VAL A O 1
ATOM 727 N N . ARG A 1 90 ? 3.735 0.743 -11.083 1.00 76.31 90 ARG A N 1
ATOM 728 C CA . ARG A 1 90 ? 3.378 1.627 -9.968 1.00 76.31 90 ARG A CA 1
ATOM 729 C C . ARG A 1 90 ? 1.892 1.523 -9.636 1.00 76.31 90 ARG A C 1
ATOM 731 O O . ARG A 1 90 ? 1.556 1.269 -8.486 1.00 76.31 90 ARG A O 1
ATOM 738 N N . LEU A 1 91 ? 1.004 1.639 -10.624 1.00 78.19 91 LEU A N 1
ATOM 739 C CA . LEU A 1 91 ? -0.446 1.577 -10.407 1.00 78.19 91 LEU A CA 1
ATOM 740 C C . LEU A 1 91 ? -0.878 0.291 -9.679 1.00 78.19 91 LEU A C 1
ATOM 742 O O . LEU A 1 91 ? -1.698 0.350 -8.764 1.00 78.19 91 LEU A O 1
ATOM 746 N N . PHE A 1 92 ? -0.290 -0.853 -10.044 1.00 81.00 92 PHE A N 1
ATOM 747 C CA . PHE A 1 92 ? -0.582 -2.147 -9.424 1.00 81.00 92 PHE A CA 1
ATOM 748 C C . PHE A 1 92 ? 0.211 -2.432 -8.141 1.00 81.00 92 PHE A C 1
ATOM 750 O O . PHE A 1 92 ? -0.153 -3.343 -7.399 1.00 81.00 92 PHE A O 1
ATOM 757 N N . LEU A 1 93 ? 1.241 -1.647 -7.818 1.00 82.25 93 LEU A N 1
ATOM 758 C CA . LEU A 1 93 ? 2.055 -1.854 -6.620 1.00 82.25 93 LEU A CA 1
ATOM 759 C C . LEU A 1 93 ? 1.214 -1.764 -5.340 1.00 82.25 93 LEU A C 1
ATOM 761 O O . LEU A 1 93 ? 1.294 -2.636 -4.476 1.00 82.25 93 LEU A O 1
ATOM 765 N N . TYR A 1 94 ? 0.362 -0.741 -5.256 1.00 78.19 94 TYR A N 1
ATOM 766 C CA . TYR A 1 94 ? -0.512 -0.519 -4.107 1.00 78.19 94 TYR A CA 1
ATOM 767 C C . TYR A 1 94 ? -1.494 -1.682 -3.860 1.00 78.19 94 TYR A C 1
ATOM 769 O O . TYR A 1 94 ? -1.473 -2.239 -2.760 1.00 78.19 94 TYR A O 1
ATOM 777 N N . PRO A 1 95 ? -2.315 -2.134 -4.836 1.00 81.38 95 PRO A N 1
ATOM 778 C CA . PRO A 1 95 ? -3.211 -3.271 -4.617 1.00 81.38 95 PRO A CA 1
ATOM 779 C C . PRO A 1 95 ? -2.465 -4.585 -4.346 1.00 81.38 95 PRO A C 1
ATOM 781 O O . PRO A 1 95 ? -2.959 -5.397 -3.565 1.00 81.38 95 PRO A O 1
ATOM 784 N N . ILE A 1 96 ? -1.272 -4.794 -4.919 1.00 84.44 96 ILE A N 1
ATOM 785 C CA . ILE A 1 96 ? -0.442 -5.975 -4.624 1.00 84.44 96 ILE A CA 1
ATOM 786 C C . ILE A 1 96 ? -0.005 -5.977 -3.156 1.00 84.44 96 ILE A C 1
ATOM 788 O O . ILE A 1 96 ? -0.155 -6.988 -2.468 1.00 84.44 96 ILE A O 1
ATOM 792 N N . ILE A 1 97 ? 0.505 -4.850 -2.658 1.00 85.81 97 ILE A N 1
ATOM 793 C CA . ILE A 1 97 ? 0.944 -4.721 -1.264 1.00 85.81 97 ILE A CA 1
ATOM 794 C C . 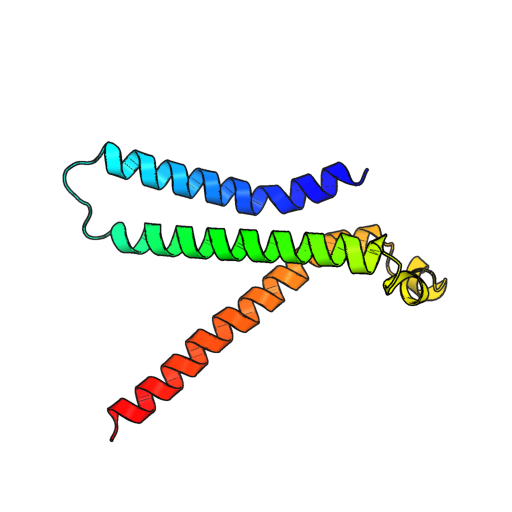ILE A 1 97 ? -0.237 -4.864 -0.308 1.00 85.81 97 ILE A C 1
ATOM 796 O O . ILE A 1 97 ? -0.128 -5.558 0.703 1.00 85.81 97 ILE A O 1
ATOM 800 N N . LEU A 1 98 ? -1.381 -4.275 -0.650 1.00 84.31 98 LEU A N 1
ATOM 801 C CA . LEU A 1 98 ? -2.600 -4.373 0.145 1.00 84.31 98 LEU A CA 1
ATOM 802 C C . LEU A 1 98 ? -3.103 -5.825 0.211 1.00 84.31 98 LEU A C 1
ATOM 804 O O . LEU A 1 98 ? -3.429 -6.316 1.292 1.00 84.31 98 LEU A O 1
ATOM 808 N N . TYR A 1 99 ? -3.076 -6.550 -0.911 1.00 83.69 99 TYR A N 1
ATOM 809 C CA . TYR A 1 99 ? -3.401 -7.977 -0.960 1.00 83.69 99 TYR A CA 1
ATOM 810 C C . TYR A 1 99 ? -2.422 -8.830 -0.136 1.00 83.69 99 TYR A C 1
ATOM 812 O O . TYR A 1 99 ? -2.852 -9.687 0.640 1.00 83.69 99 TYR A O 1
ATOM 820 N N . LEU A 1 100 ? -1.112 -8.589 -0.257 1.00 85.00 100 LEU A N 1
ATOM 821 C CA . LEU A 1 100 ? -0.088 -9.299 0.518 1.00 85.00 100 LEU A CA 1
ATOM 822 C C . LEU A 1 100 ? -0.239 -9.041 2.021 1.00 85.00 100 LEU A C 1
ATOM 824 O O . LEU A 1 100 ? -0.250 -9.990 2.808 1.00 85.00 100 LEU A O 1
ATOM 828 N N . GLY A 1 101 ? -0.426 -7.782 2.417 1.00 83.12 101 GLY A N 1
ATOM 829 C CA . GLY A 1 101 ? -0.685 -7.402 3.803 1.00 83.12 101 GLY A CA 1
ATOM 830 C C . GLY A 1 101 ? -1.946 -8.074 4.347 1.00 83.12 101 GLY A C 1
ATOM 831 O O . GLY A 1 101 ? -1.919 -8.663 5.431 1.00 83.12 101 GLY A O 1
ATOM 832 N N . ALA A 1 102 ? -3.030 -8.074 3.567 1.00 81.69 102 ALA A N 1
ATOM 833 C CA . ALA A 1 102 ? -4.285 -8.717 3.945 1.00 81.69 102 ALA A CA 1
ATOM 834 C C . ALA A 1 102 ? -4.128 -10.237 4.082 1.00 81.69 102 ALA A C 1
ATOM 836 O O . ALA A 1 102 ? -4.688 -10.832 5.000 1.00 81.69 102 ALA A O 1
ATOM 837 N N . ARG A 1 103 ? -3.327 -10.878 3.224 1.00 82.06 103 ARG A N 1
ATOM 838 C CA . ARG A 1 103 ? -3.045 -12.316 3.307 1.00 82.06 103 ARG A CA 1
ATOM 839 C C . ARG A 1 103 ? -2.241 -12.676 4.556 1.00 82.06 103 ARG A C 1
ATOM 841 O O . ARG A 1 103 ? -2.557 -13.671 5.205 1.00 82.06 103 ARG A O 1
ATOM 848 N N . ILE A 1 104 ? -1.240 -11.874 4.917 1.00 82.06 104 ILE A N 1
ATOM 849 C CA . ILE A 1 104 ? -0.407 -12.105 6.109 1.00 82.06 104 ILE A CA 1
ATOM 850 C C . ILE A 1 104 ? -1.237 -11.921 7.390 1.00 82.06 104 ILE A C 1
ATOM 852 O O . ILE A 1 104 ? -1.228 -12.777 8.279 1.00 82.06 104 ILE A O 1
ATOM 856 N N . ILE A 1 105 ? -2.011 -10.839 7.474 1.00 77.44 105 ILE A N 1
ATOM 857 C CA . ILE A 1 105 ? -2.818 -10.520 8.664 1.00 77.44 105 ILE A CA 1
ATOM 858 C C . ILE A 1 105 ? -4.081 -11.396 8.747 1.00 77.44 105 ILE A C 1
ATOM 860 O O . ILE A 1 105 ? -4.501 -11.812 9.827 1.00 77.44 105 ILE A O 1
ATOM 864 N N . GLY A 1 106 ? -4.687 -11.727 7.608 1.00 64.94 106 GLY A N 1
ATOM 865 C CA . GLY A 1 106 ? -5.829 -12.637 7.532 1.00 64.94 106 GLY A CA 1
ATOM 866 C C . GLY A 1 106 ? -5.436 -14.079 7.853 1.00 64.94 106 GLY A C 1
ATOM 867 O O . GLY A 1 106 ? -6.098 -14.738 8.656 1.00 64.94 106 GLY A O 1
ATOM 868 N N . GLY A 1 107 ? -4.319 -14.558 7.297 1.00 66.44 107 GLY A N 1
ATOM 869 C CA . GLY A 1 107 ? -3.801 -15.904 7.555 1.00 66.44 107 GLY A CA 1
ATOM 870 C C . GLY A 1 107 ? -3.408 -16.129 9.018 1.00 66.44 107 GLY A C 1
ATOM 871 O O . GLY A 1 107 ? -3.672 -17.197 9.571 1.00 66.44 107 GLY A O 1
ATOM 872 N N . THR A 1 108 ? -2.861 -15.111 9.687 1.00 60.78 108 THR A N 1
ATOM 873 C CA . THR A 1 108 ? -2.507 -15.191 11.116 1.00 60.78 108 THR A CA 1
ATOM 874 C C . THR A 1 108 ? -3.730 -15.314 12.031 1.00 60.78 108 THR A C 1
ATOM 876 O O . THR A 1 108 ? -3.676 -16.070 13.003 1.00 60.78 108 THR A O 1
ATOM 879 N N . LYS A 1 109 ? -4.867 -14.673 11.712 1.00 59.41 109 LYS A N 1
ATOM 880 C CA . LYS A 1 109 ? -6.126 -14.867 12.466 1.00 59.41 109 LYS A CA 1
ATOM 881 C C . LYS A 1 109 ? -6.664 -16.298 12.345 1.00 59.41 109 LYS A C 1
ATOM 883 O O . LYS A 1 109 ? -7.114 -16.863 13.342 1.00 59.41 109 LYS A O 1
ATOM 888 N N . VAL A 1 110 ? -6.585 -16.897 11.156 1.00 59.25 110 VAL A N 1
ATOM 889 C CA . VAL A 1 110 ? -7.038 -18.281 10.912 1.00 59.25 110 VA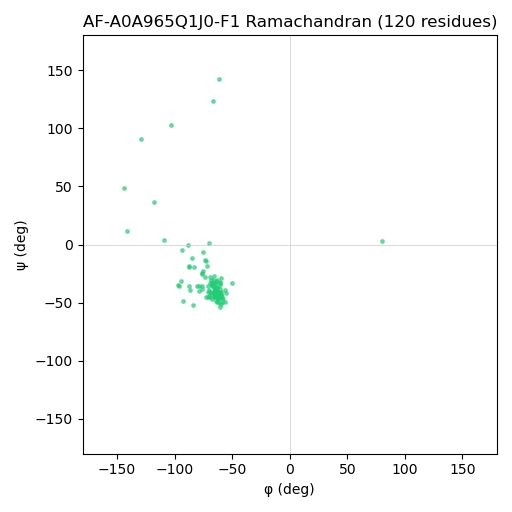L A CA 1
ATOM 890 C C . VAL A 1 110 ? -6.146 -19.294 11.639 1.00 59.25 110 VAL A C 1
ATOM 892 O O . VAL A 1 110 ? -6.659 -20.212 12.281 1.00 59.25 110 VAL A O 1
ATOM 895 N N . ALA A 1 111 ? -4.825 -19.097 11.622 1.00 58.09 111 ALA A N 1
ATOM 896 C CA . ALA A 1 111 ? -3.882 -19.957 12.340 1.00 58.09 111 ALA A CA 1
ATOM 897 C C . ALA A 1 111 ? -4.116 -19.940 13.865 1.00 58.09 111 ALA A C 1
ATOM 899 O O . ALA A 1 111 ? -4.133 -20.993 14.504 1.00 58.09 111 ALA A O 1
ATOM 900 N N . ASN A 1 112 ? -4.382 -18.763 14.441 1.00 58.91 112 ASN A N 1
ATOM 901 C CA . ASN A 1 112 ? -4.645 -18.621 15.878 1.00 58.91 112 ASN A CA 1
ATOM 902 C C . ASN A 1 112 ? -5.961 -19.287 16.319 1.00 58.91 112 ASN A C 1
ATOM 904 O O . ASN A 1 112 ? -6.043 -19.863 17.404 1.00 58.91 112 ASN A O 1
ATOM 908 N N . LEU A 1 113 ? -6.992 -19.263 15.468 1.00 60.22 113 LEU A N 1
ATOM 909 C CA . LEU A 1 113 ? -8.255 -19.966 15.727 1.00 60.22 113 LEU A CA 1
ATOM 910 C C . LEU A 1 113 ? -8.085 -21.493 15.695 1.00 60.22 113 LEU A C 1
ATOM 912 O O . LEU A 1 113 ? -8.704 -22.194 16.498 1.00 60.22 113 LEU A O 1
ATOM 916 N N . GLY A 1 114 ? -7.220 -22.005 14.814 1.00 60.22 114 GLY A N 1
ATOM 917 C CA . GLY A 1 114 ? -6.876 -23.428 14.754 1.00 60.22 114 GLY A CA 1
ATOM 918 C C . GLY A 1 114 ? -6.139 -23.930 16.002 1.00 60.22 114 GLY A C 1
ATOM 919 O O . GLY A 1 114 ? -6.409 -25.039 16.463 1.00 60.22 114 GLY A O 1
ATOM 920 N N . LEU A 1 115 ? -5.261 -23.106 16.584 1.00 61.41 115 LEU A N 1
ATOM 921 C CA . LEU A 1 115 ? -4.544 -23.426 17.826 1.00 61.41 115 LEU A CA 1
ATOM 922 C C . LEU A 1 115 ? -5.467 -23.375 19.052 1.00 61.41 115 LEU A C 1
ATOM 924 O O . LEU A 1 115 ? -5.511 -24.326 19.829 1.00 61.41 115 LEU A O 1
ATOM 928 N N . ARG A 1 116 ? -6.309 -22.341 19.166 1.00 56.03 116 ARG A N 1
ATOM 929 C CA . ARG A 1 116 ? -7.254 -22.193 20.288 1.00 56.03 116 ARG A CA 1
ATOM 930 C C . ARG A 1 116 ? -8.307 -23.314 20.357 1.00 56.03 116 ARG A C 1
ATOM 932 O O . ARG A 1 116 ? -8.752 -23.674 21.442 1.00 56.03 116 ARG A O 1
ATOM 939 N N . ASN A 1 117 ? -8.699 -23.891 19.217 1.00 57.97 117 ASN A N 1
ATOM 940 C CA . ASN A 1 117 ? -9.619 -25.040 19.166 1.00 57.97 117 ASN A CA 1
ATOM 941 C C . ASN A 1 117 ? -8.934 -26.363 19.576 1.00 57.97 117 ASN A C 1
ATOM 943 O O . ASN A 1 117 ? -9.610 -27.290 20.015 1.00 57.97 117 ASN A O 1
ATOM 947 N N . LYS A 1 118 ? -7.601 -26.464 19.466 1.00 59.62 118 LYS A N 1
ATOM 948 C CA . LYS A 1 118 ? -6.846 -27.633 19.947 1.00 59.62 118 LYS A CA 1
ATOM 949 C C . LYS A 1 118 ? -6.680 -27.635 21.465 1.00 59.62 118 LYS A C 1
ATOM 951 O O . LYS A 1 118 ? -6.816 -28.698 22.062 1.00 59.62 118 LYS A O 1
ATOM 956 N N . ASP A 1 119 ? -6.458 -26.474 22.073 1.00 59.50 119 ASP A N 1
ATOM 957 C CA . ASP A 1 119 ? -6.300 -26.370 23.531 1.00 59.50 119 ASP A CA 1
ATOM 958 C C . ASP A 1 119 ? -7.624 -26.540 24.285 1.00 59.50 119 ASP A C 1
ATOM 960 O O . ASP A 1 119 ? -7.636 -27.061 25.389 1.00 59.50 119 ASP A O 1
ATOM 964 N N . SER A 1 120 ? -8.761 -26.190 23.674 1.00 58.09 120 S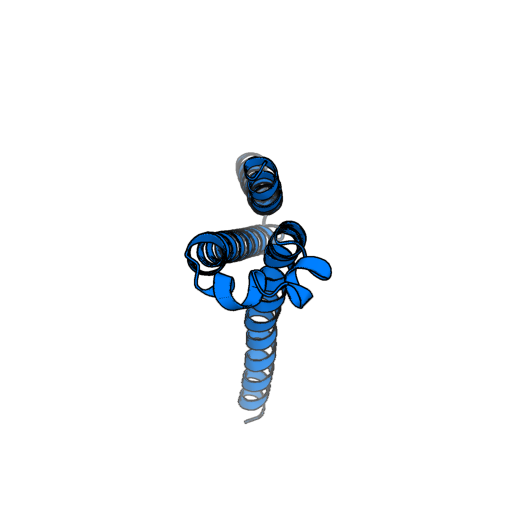ER A N 1
ATOM 965 C CA . SER A 1 120 ? -10.086 -26.371 24.290 1.00 58.09 120 SER A CA 1
ATOM 966 C C . SER A 1 120 ? -10.591 -27.825 24.303 1.00 58.09 120 SER A C 1
ATOM 968 O O . SER A 1 120 ? -11.671 -28.074 24.837 1.00 58.09 120 SER A O 1
ATOM 970 N N . ARG A 1 121 ? -9.881 -28.769 23.666 1.00 59.00 121 ARG A N 1
ATOM 971 C CA . ARG A 1 121 ? -10.253 -30.201 23.611 1.00 59.00 121 ARG A CA 1
ATOM 972 C C . ARG A 1 121 ? -9.338 -31.109 24.436 1.00 59.00 121 ARG A C 1
ATOM 974 O O . ARG A 1 121 ? -9.482 -32.328 24.351 1.00 59.00 121 ARG A O 1
ATOM 981 N N . ARG A 1 122 ? -8.382 -30.537 25.162 1.00 53.16 122 ARG A N 1
ATOM 982 C CA . ARG A 1 122 ? -7.588 -31.238 26.175 1.00 53.16 122 ARG A CA 1
ATOM 983 C C . ARG A 1 122 ? -8.106 -30.864 27.551 1.00 53.16 122 ARG A C 1
ATOM 985 O O . ARG A 1 122 ? -8.043 -31.754 28.420 1.00 53.16 122 ARG A O 1
#

Radius of gyration: 20.11 Å; Cα contacts (8 Å, |Δi|>4): 49; chains: 1; bounding box: 45×45×50 Å

pLDDT: mean 71.46, std 10.26, range [49.97, 87.0]

Mean predicted aligned error: 11.7 Å

Sequence (122 aa):
MDYALYAFWTIPPLGMLCLVLWSGLEKFTSSDKTRRNSYESKDLLNQFWFLAGCSLLTFLVDTHVIQGGMADPFLRHPVVEAWLPRFLVRLFLYPIILYLGARIIGGTKVANLGLRNKDSRR